Protein AF-A0A2V1EDZ5-F1 (afdb_monomer)

Sequence (102 aa):
MKSHTSSSAIDLEVKIQRFDDGPDVIIRFPGLGHSAFRDEKTLNEVETINFIHENTTILVPRLLGWGLTKDSPHQFGLFIISEFVEGVGVSSVLSDRSDAAS

Foldseek 3Di:
DDDPPPFPFDWDKDWDDDPPPDFIKIKIATGPTDDPQRVVVLVVVVVVQVCCVVPHPDDDWAWPDWDALVRDVVSPGTMTMTTDDDDDDVVVVVVVVVVVVD

Structure (mmCIF, N/CA/C/O backbone):
data_AF-A0A2V1EDZ5-F1
#
_entry.id   AF-A0A2V1EDZ5-F1
#
loop_
_atom_site.group_PDB
_atom_site.id
_atom_site.type_symbol
_atom_site.label_atom_id
_atom_site.label_alt_id
_atom_site.label_comp_id
_atom_site.label_asym_id
_atom_site.label_entity_id
_atom_site.label_seq_id
_atom_site.pdbx_PDB_ins_code
_atom_site.Cartn_x
_atom_site.Cartn_y
_atom_site.Cartn_z
_atom_site.occupancy
_atom_site.B_iso_or_equiv
_atom_site.auth_seq_id
_atom_site.auth_comp_id
_atom_site.auth_asym_id
_atom_site.auth_atom_id
_atom_site.pdbx_PDB_model_num
ATOM 1 N N . MET A 1 1 ? 11.623 35.267 -10.627 1.00 34.53 1 MET A N 1
ATOM 2 C CA . MET A 1 1 ? 10.219 34.812 -10.606 1.00 34.53 1 MET A CA 1
ATOM 3 C C . MET A 1 1 ? 10.176 33.433 -11.254 1.00 34.53 1 MET A C 1
ATOM 5 O O . MET A 1 1 ? 10.328 33.349 -12.463 1.00 34.53 1 MET A O 1
ATOM 9 N N . LYS A 1 2 ? 10.146 32.349 -10.469 1.00 32.38 2 LYS A N 1
ATOM 10 C CA . LYS A 1 2 ? 10.014 30.979 -10.992 1.00 32.38 2 LYS A CA 1
ATOM 11 C C . LYS A 1 2 ? 8.727 30.397 -10.416 1.00 32.38 2 LYS A C 1
ATOM 13 O O . LYS A 1 2 ? 8.496 30.482 -9.212 1.00 32.38 2 LYS A O 1
ATOM 18 N N . SER A 1 3 ? 7.862 29.958 -11.318 1.00 36.91 3 SER A N 1
ATOM 19 C CA . SER A 1 3 ? 6.501 29.495 -11.074 1.00 36.91 3 SER A CA 1
ATOM 20 C C . SER A 1 3 ? 6.469 28.376 -10.037 1.00 36.91 3 SER A C 1
ATOM 22 O O . SER A 1 3 ? 7.125 27.351 -10.205 1.00 36.91 3 SER A O 1
ATOM 24 N N . HIS A 1 4 ? 5.677 28.568 -8.983 1.00 37.00 4 HIS A N 1
ATOM 25 C CA . HIS A 1 4 ? 5.202 27.470 -8.150 1.00 37.00 4 HIS A CA 1
ATOM 26 C C . HIS A 1 4 ? 4.123 26.739 -8.947 1.00 37.00 4 HIS A C 1
ATOM 28 O O . HIS A 1 4 ? 2.943 27.075 -8.875 1.00 37.00 4 HIS A O 1
ATOM 34 N N . THR A 1 5 ? 4.534 25.782 -9.773 1.00 34.81 5 THR A N 1
ATOM 35 C CA . THR A 1 5 ? 3.586 24.854 -10.380 1.00 34.81 5 THR A CA 1
ATOM 36 C C . THR A 1 5 ? 3.211 23.856 -9.295 1.00 34.81 5 THR A C 1
ATOM 38 O O . THR A 1 5 ? 4.010 22.993 -8.940 1.00 34.81 5 THR A O 1
ATOM 41 N N . SER A 1 6 ? 2.019 24.022 -8.722 1.00 38.50 6 SER A N 1
ATOM 42 C CA . SER A 1 6 ? 1.368 22.997 -7.907 1.00 38.50 6 SER A CA 1
ATOM 43 C C . SER A 1 6 ? 1.314 21.708 -8.733 1.00 38.50 6 SER A C 1
ATOM 45 O O . SER A 1 6 ? 0.530 21.598 -9.674 1.00 38.50 6 SER A O 1
ATOM 47 N N . SER A 1 7 ? 2.227 20.774 -8.462 1.00 44.91 7 SER A N 1
ATOM 48 C CA . SER A 1 7 ? 2.256 19.464 -9.109 1.00 44.91 7 SER A CA 1
ATOM 49 C C . SER A 1 7 ? 1.199 18.607 -8.428 1.00 44.91 7 SER A C 1
ATOM 51 O O . SER A 1 7 ? 1.476 17.912 -7.451 1.00 44.91 7 SER A O 1
ATOM 53 N N . SER A 1 8 ? -0.049 18.723 -8.877 1.00 44.66 8 SER A N 1
ATOM 54 C CA . SER A 1 8 ? -1.122 17.840 -8.433 1.00 44.66 8 SER A CA 1
ATOM 55 C C . SER A 1 8 ? -0.863 16.452 -9.021 1.00 44.66 8 SER A C 1
ATOM 57 O O . SER A 1 8 ? -1.226 16.157 -10.158 1.00 44.66 8 SER A O 1
ATOM 59 N N . ALA A 1 9 ? -0.153 15.615 -8.270 1.00 57.75 9 ALA A N 1
ATOM 60 C CA . ALA A 1 9 ? -0.061 14.193 -8.546 1.00 57.75 9 ALA A CA 1
ATOM 61 C C . ALA A 1 9 ? -1.460 13.584 -8.374 1.00 57.75 9 ALA A C 1
ATOM 63 O O . ALA A 1 9 ? -2.043 13.675 -7.298 1.00 57.75 9 ALA A O 1
ATOM 64 N N . ILE A 1 10 ? -2.009 13.014 -9.447 1.00 58.69 10 ILE A N 1
ATOM 65 C CA . ILE A 1 10 ? -3.195 12.164 -9.359 1.00 58.69 10 ILE A CA 1
ATOM 66 C C . ILE A 1 10 ? -2.687 10.766 -9.019 1.00 58.69 10 ILE A C 1
ATOM 68 O O . ILE A 1 10 ? -1.916 10.187 -9.792 1.00 58.69 10 ILE A O 1
ATOM 72 N N . ASP A 1 11 ? -3.105 10.262 -7.865 1.00 70.00 11 ASP A N 1
ATOM 73 C CA . ASP A 1 11 ? -2.952 8.861 -7.499 1.00 70.00 11 ASP A CA 1
ATOM 74 C C . ASP A 1 11 ? -4.184 8.125 -8.035 1.00 70.00 11 ASP A C 1
ATOM 76 O O . ASP A 1 11 ? -5.319 8.461 -7.690 1.00 70.00 11 ASP A O 1
ATOM 80 N N . LEU A 1 12 ? -3.971 7.180 -8.951 1.00 82.50 12 LEU A N 1
ATOM 81 C CA . LEU A 1 12 ? -5.054 6.360 -9.489 1.00 82.50 12 LEU A CA 1
ATOM 82 C C . LEU A 1 12 ? -5.174 5.096 -8.646 1.00 82.50 12 LEU A C 1
ATOM 84 O O . LEU A 1 12 ? -4.192 4.379 -8.471 1.00 82.50 12 LEU A O 1
ATOM 88 N N . GLU A 1 13 ? -6.382 4.803 -8.184 1.00 87.81 13 GLU A N 1
ATOM 89 C CA . GLU A 1 13 ? -6.695 3.605 -7.418 1.00 87.81 13 GLU A CA 1
ATOM 90 C C . GLU A 1 13 ? -7.825 2.837 -8.097 1.00 87.81 13 GLU A C 1
ATOM 92 O O . GLU A 1 13 ? -8.863 3.403 -8.443 1.00 87.81 13 GLU A O 1
ATOM 97 N N . VAL A 1 14 ? -7.605 1.545 -8.325 1.00 90.06 14 VAL A N 1
ATOM 98 C CA . VAL A 1 14 ? -8.562 0.659 -8.981 1.00 90.06 14 VAL A CA 1
ATOM 99 C C . VAL A 1 14 ? -8.820 -0.533 -8.074 1.00 90.06 14 VAL A C 1
ATOM 101 O O . VAL A 1 14 ? -7.905 -1.296 -7.760 1.00 90.06 14 VAL A O 1
ATOM 104 N N . LYS A 1 15 ? -10.083 -0.714 -7.683 1.00 93.19 15 LYS A N 1
ATOM 105 C CA . LYS A 1 15 ? -10.548 -1.929 -7.016 1.00 93.19 15 LYS A CA 1
ATOM 106 C C . LYS A 1 15 ? -10.761 -3.029 -8.048 1.00 93.19 15 LYS A C 1
ATOM 108 O O . LYS A 1 15 ? -11.533 -2.854 -8.991 1.00 93.19 15 LYS A O 1
ATOM 113 N N . ILE A 1 16 ? -10.110 -4.165 -7.843 1.00 92.75 16 ILE A N 1
ATOM 114 C CA . ILE A 1 16 ? -10.281 -5.363 -8.657 1.00 92.75 16 ILE A CA 1
ATOM 115 C C . ILE A 1 16 ? -11.086 -6.369 -7.846 1.00 92.75 16 ILE A C 1
ATOM 117 O O . ILE A 1 16 ? -10.620 -6.862 -6.818 1.00 92.75 16 ILE A O 1
ATOM 121 N N . GLN A 1 17 ? -12.291 -6.659 -8.333 1.00 91.12 17 GLN A N 1
ATOM 122 C CA . GLN A 1 17 ? -13.094 -7.764 -7.826 1.00 91.12 17 GLN 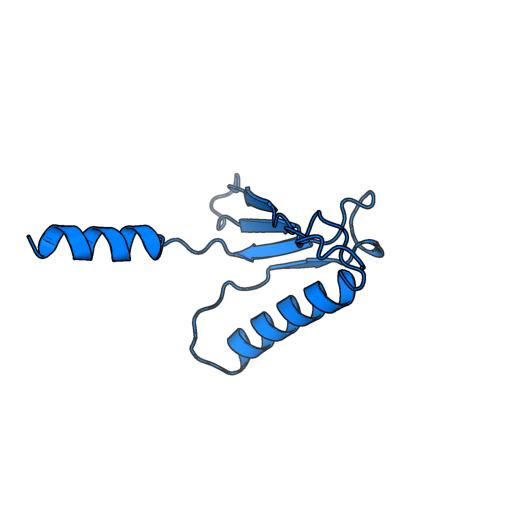A CA 1
ATOM 123 C C . GLN A 1 17 ? -12.559 -9.064 -8.407 1.00 91.12 17 GLN A C 1
ATOM 125 O O . GLN A 1 17 ? -12.364 -9.164 -9.626 1.00 91.12 17 GLN A O 1
ATOM 130 N N . ARG A 1 18 ? -12.277 -10.041 -7.548 1.00 84.81 18 ARG A N 1
ATOM 131 C CA . ARG A 1 18 ? -11.843 -11.353 -8.019 1.00 84.81 18 ARG A CA 1
ATOM 132 C C . ARG A 1 18 ? -13.040 -12.197 -8.448 1.00 84.81 18 ARG A C 1
ATOM 134 O O . ARG A 1 18 ? -14.149 -12.042 -7.955 1.00 84.81 18 ARG A O 1
ATOM 141 N N . PHE A 1 19 ? -12.797 -13.058 -9.435 1.00 80.56 19 PHE A N 1
ATOM 142 C CA . PHE A 1 19 ? -13.797 -14.004 -9.936 1.00 80.56 19 PHE A CA 1
ATOM 143 C C . PHE A 1 19 ? -13.887 -15.270 -9.082 1.00 80.56 19 PHE A C 1
ATOM 145 O O . PHE A 1 19 ? -14.868 -16.001 -9.186 1.00 80.56 19 PHE A O 1
ATOM 152 N N . ASP A 1 20 ? -12.848 -15.552 -8.298 1.00 85.00 20 ASP A N 1
ATOM 153 C CA . ASP A 1 20 ? -12.904 -16.541 -7.233 1.00 85.00 20 ASP A CA 1
ATOM 154 C C . ASP A 1 20 ? -13.455 -15.890 -5.958 1.00 85.00 20 ASP A C 1
ATOM 156 O O . ASP A 1 20 ? -13.460 -14.667 -5.832 1.00 85.00 20 ASP A O 1
ATOM 160 N N . ASP A 1 21 ? -13.886 -16.699 -4.987 1.00 81.56 21 ASP A N 1
ATOM 161 C CA . ASP A 1 21 ? -14.298 -16.223 -3.653 1.00 81.56 21 ASP A CA 1
ATOM 162 C C . ASP A 1 21 ? -13.105 -15.669 -2.829 1.00 81.56 21 ASP A C 1
ATOM 164 O O . ASP A 1 21 ? -13.131 -15.635 -1.596 1.00 81.56 21 ASP A O 1
ATOM 168 N N . GLY A 1 22 ? -12.008 -15.297 -3.495 1.00 84.06 22 GLY A N 1
ATOM 169 C CA . GLY A 1 22 ? -10.845 -14.673 -2.896 1.00 84.06 22 GLY A CA 1
ATOM 170 C C . GLY A 1 22 ? -11.101 -13.203 -2.556 1.00 84.06 22 GLY A C 1
ATOM 171 O O . GLY A 1 22 ? -11.995 -12.565 -3.110 1.00 84.06 22 GLY A O 1
ATOM 172 N N . PRO A 1 23 ? -10.295 -12.624 -1.651 1.00 85.44 23 PRO A N 1
ATOM 173 C CA . PRO A 1 23 ? -10.457 -11.231 -1.267 1.00 85.44 23 PRO A CA 1
ATOM 174 C C . PRO A 1 23 ? -10.185 -10.299 -2.453 1.00 85.44 23 PRO A C 1
ATOM 176 O O . PRO A 1 23 ? -9.234 -10.507 -3.222 1.00 85.44 23 PRO A O 1
ATOM 179 N N . ASP A 1 24 ? -11.001 -9.248 -2.547 1.00 93.44 24 ASP A N 1
ATOM 180 C CA . ASP A 1 24 ? -10.789 -8.129 -3.458 1.00 93.44 24 ASP A CA 1
ATOM 181 C C . ASP A 1 24 ? -9.418 -7.488 -3.213 1.00 93.44 24 ASP A C 1
ATOM 183 O O . ASP A 1 24 ? -8.896 -7.459 -2.092 1.00 93.44 24 ASP A O 1
ATOM 187 N N . VAL A 1 25 ? -8.840 -6.930 -4.273 1.00 94.00 25 VAL A N 1
ATOM 188 C CA . VAL A 1 25 ? -7.543 -6.253 -4.196 1.00 94.00 25 VAL A CA 1
ATOM 189 C C . VAL A 1 25 ? -7.643 -4.834 -4.718 1.00 94.00 25 VAL A C 1
ATOM 191 O O . VAL A 1 25 ? -8.512 -4.491 -5.524 1.00 94.00 25 VAL A O 1
ATOM 194 N N . ILE A 1 26 ? -6.713 -4.011 -4.269 1.00 93.75 26 ILE A N 1
ATOM 195 C CA . ILE A 1 26 ? -6.550 -2.643 -4.726 1.00 93.75 26 ILE A CA 1
ATOM 196 C C . ILE A 1 26 ? -5.239 -2.547 -5.489 1.00 93.75 26 ILE A C 1
ATOM 198 O O . ILE A 1 26 ? -4.202 -2.993 -5.001 1.00 93.75 26 ILE A O 1
ATOM 202 N N . ILE A 1 27 ? -5.287 -1.955 -6.681 1.00 91.00 27 ILE A N 1
ATOM 203 C CA . ILE A 1 27 ? -4.100 -1.570 -7.443 1.00 91.00 27 ILE A CA 1
ATOM 204 C C . ILE A 1 27 ? -4.021 -0.048 -7.450 1.00 91.00 27 ILE A C 1
ATOM 206 O O . ILE A 1 27 ? -4.934 0.630 -7.924 1.00 91.00 27 ILE A O 1
ATOM 210 N N . ARG A 1 28 ? -2.916 0.483 -6.933 1.00 88.75 28 ARG A N 1
ATOM 211 C CA . ARG A 1 28 ? -2.600 1.913 -6.892 1.00 88.75 28 ARG A CA 1
ATOM 212 C C . ARG A 1 28 ? -1.462 2.211 -7.856 1.00 88.75 28 ARG A C 1
ATOM 214 O O . ARG A 1 28 ? -0.464 1.493 -7.862 1.00 88.75 28 ARG A O 1
ATOM 221 N N . PHE A 1 29 ? -1.596 3.288 -8.622 1.00 86.25 29 PHE A N 1
ATOM 222 C CA . PHE A 1 29 ? -0.556 3.843 -9.488 1.00 86.25 29 PHE A CA 1
ATOM 223 C C . PHE A 1 29 ? -0.107 5.194 -8.915 1.00 86.25 29 PHE A C 1
ATOM 225 O O . PHE A 1 29 ? -0.788 6.205 -9.131 1.00 86.25 29 PHE A O 1
ATOM 232 N N . PRO A 1 30 ? 1.003 5.229 -8.151 1.00 77.81 30 PRO A N 1
ATOM 233 C CA . PRO A 1 30 ? 1.460 6.438 -7.481 1.00 77.81 30 PRO A CA 1
ATOM 234 C C . PRO A 1 30 ? 1.872 7.520 -8.480 1.00 77.81 30 PRO A C 1
ATOM 236 O O . PRO A 1 30 ? 2.717 7.297 -9.350 1.00 77.81 30 PRO A O 1
ATOM 239 N N . GLY A 1 31 ? 1.321 8.723 -8.315 1.00 69.69 31 GLY A N 1
ATOM 240 C CA . GLY A 1 31 ? 1.790 9.939 -8.965 1.00 69.69 31 GLY A CA 1
ATOM 241 C C . GLY A 1 31 ? 1.978 9.850 -10.479 1.00 69.69 31 GLY A C 1
ATOM 242 O O . GLY A 1 31 ? 3.094 10.032 -10.986 1.00 69.69 31 GLY A O 1
ATOM 243 N N . LEU A 1 32 ? 0.870 9.748 -11.219 1.00 58.69 32 LEU A N 1
ATOM 244 C CA . LEU A 1 32 ? 0.852 9.885 -12.685 1.00 58.69 32 LEU A CA 1
ATOM 245 C C . LEU A 1 32 ? 1.403 11.253 -13.190 1.00 58.69 32 LEU A C 1
ATOM 247 O O . LEU A 1 32 ? 1.635 11.421 -14.385 1.00 58.69 32 LEU A O 1
ATOM 251 N N . GLY A 1 33 ? 1.722 12.211 -12.300 1.00 56.50 33 GLY A N 1
ATOM 252 C CA . GLY A 1 33 ? 2.352 13.520 -12.586 1.00 56.50 33 GLY A CA 1
ATOM 253 C C . GLY A 1 33 ? 3.877 13.607 -12.349 1.00 56.50 33 GLY A C 1
ATOM 254 O O . GLY A 1 33 ? 4.437 12.820 -11.592 1.00 56.50 33 GLY A O 1
ATOM 255 N N . HIS A 1 34 ? 4.561 14.562 -12.998 1.00 56.72 34 HIS A N 1
ATOM 256 C CA . HIS A 1 34 ? 6.032 14.679 -13.104 1.00 56.72 34 HIS A CA 1
ATOM 257 C C . HIS A 1 34 ? 6.747 14.977 -11.765 1.00 56.72 34 HIS A C 1
ATOM 259 O O . HIS A 1 34 ? 7.207 16.090 -11.513 1.00 56.72 34 HIS A O 1
ATOM 265 N N . SER A 1 35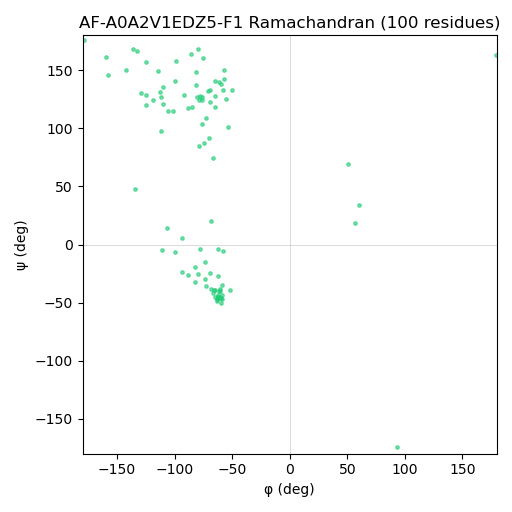 ? 6.859 13.978 -10.894 1.00 61.25 35 SER A N 1
ATOM 266 C CA . SER A 1 35 ? 7.795 13.985 -9.768 1.00 61.25 35 SER A CA 1
ATOM 267 C C . SER A 1 35 ? 9.191 13.573 -10.258 1.00 61.25 35 SER A C 1
ATOM 269 O O . SE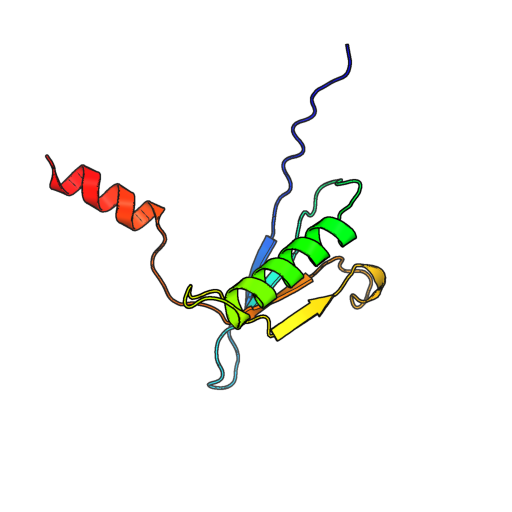R A 1 35 ? 9.322 12.640 -11.048 1.00 61.25 35 SER A O 1
ATOM 271 N N . ALA A 1 36 ? 10.236 14.262 -9.791 1.00 66.56 36 ALA A N 1
ATOM 272 C CA . ALA A 1 36 ? 11.626 13.940 -10.126 1.00 66.56 36 ALA A CA 1
ATOM 273 C C . ALA A 1 36 ? 12.150 12.672 -9.416 1.00 66.56 36 ALA A C 1
ATOM 275 O O . ALA A 1 36 ? 13.159 12.119 -9.838 1.00 66.56 36 ALA A O 1
ATOM 276 N N . PHE A 1 37 ? 11.455 12.193 -8.375 1.00 72.75 37 PHE A N 1
ATOM 277 C CA . PHE A 1 37 ? 11.897 11.102 -7.493 1.00 72.75 37 PHE A CA 1
ATOM 278 C C . PHE A 1 37 ? 10.767 10.093 -7.246 1.00 72.75 37 PHE A C 1
ATOM 280 O O . PHE A 1 37 ? 10.426 9.766 -6.110 1.00 72.75 37 PHE A O 1
ATOM 287 N N . ARG A 1 38 ? 10.097 9.655 -8.317 1.00 73.62 38 ARG A N 1
ATOM 288 C CA . ARG A 1 38 ? 8.921 8.776 -8.211 1.00 73.62 38 ARG A CA 1
ATOM 289 C C . ARG A 1 38 ? 9.250 7.418 -7.592 1.00 73.62 38 ARG A C 1
ATOM 291 O O . ARG A 1 38 ? 8.563 7.015 -6.664 1.00 73.62 38 ARG A O 1
ATOM 298 N N . ASP A 1 39 ? 10.319 6.773 -8.054 1.00 81.44 39 ASP A N 1
ATOM 299 C CA . ASP A 1 39 ? 10.729 5.462 -7.546 1.00 81.44 39 ASP A CA 1
ATOM 300 C C . ASP A 1 39 ? 11.093 5.532 -6.053 1.00 81.44 39 ASP A C 1
ATOM 302 O O . ASP A 1 39 ? 10.614 4.720 -5.271 1.00 81.44 39 ASP A O 1
ATOM 306 N N . GLU A 1 40 ? 11.857 6.547 -5.632 1.00 83.00 40 GLU A N 1
ATOM 307 C CA . GLU A 1 40 ? 12.213 6.757 -4.220 1.00 83.00 40 GLU A CA 1
ATOM 308 C C . GLU A 1 40 ? 10.974 7.004 -3.348 1.00 83.00 40 GLU A C 1
ATOM 310 O O . GLU A 1 40 ? 10.836 6.410 -2.280 1.00 83.00 40 GLU A O 1
ATOM 315 N N . LYS A 1 41 ? 10.028 7.832 -3.816 1.00 83.31 41 LYS A N 1
ATOM 316 C CA . LYS A 1 41 ? 8.777 8.083 -3.090 1.00 83.31 41 LYS A CA 1
ATOM 317 C C . LYS A 1 41 ? 7.957 6.800 -2.928 1.00 83.31 41 LYS A C 1
ATOM 319 O O . LYS A 1 41 ? 7.449 6.548 -1.839 1.00 83.31 41 LYS A O 1
ATOM 324 N N . THR A 1 42 ? 7.826 6.007 -3.989 1.00 86.31 42 THR A N 1
ATOM 325 C CA . THR A 1 42 ? 7.077 4.745 -3.948 1.00 86.31 42 THR A CA 1
ATOM 326 C C . THR A 1 42 ? 7.751 3.718 -3.045 1.00 86.31 42 THR A C 1
ATOM 328 O O . THR A 1 42 ? 7.060 3.074 -2.262 1.00 86.31 42 THR A O 1
ATOM 331 N N . LEU A 1 43 ? 9.082 3.601 -3.088 1.00 89.25 43 LEU A N 1
ATOM 332 C CA . LEU A 1 43 ? 9.824 2.743 -2.161 1.00 89.25 43 LEU A CA 1
ATOM 333 C C . LEU A 1 43 ? 9.595 3.169 -0.710 1.00 89.25 43 LEU A C 1
ATOM 335 O O . LEU A 1 43 ? 9.270 2.330 0.121 1.00 89.25 43 LEU A O 1
ATOM 339 N N . ASN A 1 44 ? 9.676 4.468 -0.413 1.00 89.31 44 ASN A N 1
ATOM 340 C CA . ASN A 1 44 ? 9.421 4.973 0.936 1.00 89.31 44 ASN A CA 1
ATOM 341 C C . ASN A 1 44 ? 7.997 4.665 1.417 1.00 89.31 44 ASN A C 1
ATOM 343 O O . ASN A 1 44 ? 7.809 4.343 2.588 1.00 89.31 44 ASN A O 1
ATOM 347 N N . GLU A 1 45 ? 6.994 4.749 0.540 1.00 90.06 45 GLU A N 1
ATOM 348 C CA . GLU A 1 45 ? 5.617 4.370 0.871 1.00 90.06 45 GLU A CA 1
ATOM 349 C C . GLU A 1 45 ? 5.510 2.877 1.210 1.00 90.06 45 GLU A C 1
ATOM 351 O O . GLU A 1 45 ? 4.965 2.524 2.256 1.00 90.06 45 GLU A O 1
ATOM 356 N N . VAL A 1 46 ? 6.077 2.013 0.366 1.00 93.38 46 VAL A N 1
ATOM 357 C CA . VAL A 1 46 ? 6.088 0.558 0.568 1.00 93.38 46 VAL A CA 1
ATOM 358 C C . VAL A 1 46 ? 6.781 0.180 1.878 1.00 93.38 46 VAL A C 1
ATOM 360 O O . VAL A 1 46 ? 6.209 -0.549 2.690 1.00 93.38 46 VAL A O 1
ATOM 363 N N . GLU A 1 47 ? 7.986 0.704 2.106 1.00 95.31 47 GLU A N 1
ATOM 364 C CA . GLU A 1 47 ? 8.772 0.448 3.316 1.00 95.31 47 GLU A CA 1
ATOM 365 C C . GLU A 1 47 ? 8.038 0.938 4.565 1.00 95.31 47 GLU A C 1
ATOM 367 O O . GLU A 1 47 ? 7.998 0.242 5.575 1.00 95.31 47 GLU A O 1
ATOM 372 N N . THR A 1 48 ? 7.383 2.100 4.491 1.00 95.31 48 THR A N 1
ATOM 373 C CA . THR A 1 48 ? 6.605 2.635 5.616 1.00 95.31 48 THR A CA 1
ATOM 374 C C . THR A 1 48 ? 5.414 1.739 5.949 1.00 95.31 48 THR A C 1
ATOM 376 O O . THR A 1 48 ? 5.182 1.455 7.124 1.00 95.31 48 THR A O 1
ATOM 379 N N . ILE A 1 49 ? 4.661 1.272 4.945 1.00 94.62 49 ILE A N 1
ATOM 380 C CA . ILE A 1 49 ? 3.511 0.381 5.169 1.00 94.62 49 ILE A CA 1
ATOM 381 C C . ILE A 1 49 ? 3.976 -0.938 5.793 1.00 94.62 49 ILE A C 1
ATOM 383 O O . ILE A 1 49 ? 3.403 -1.360 6.798 1.00 94.62 49 ILE A O 1
ATOM 387 N N . ASN A 1 50 ? 5.034 -1.552 5.254 1.00 95.56 50 ASN A N 1
ATOM 388 C CA . ASN A 1 50 ? 5.597 -2.785 5.811 1.00 95.56 50 ASN A CA 1
ATOM 389 C C . ASN A 1 50 ? 6.091 -2.573 7.245 1.00 95.56 50 ASN A C 1
ATOM 391 O O . ASN A 1 50 ? 5.742 -3.343 8.137 1.00 95.56 50 ASN A O 1
ATOM 395 N N . PHE A 1 51 ? 6.823 -1.485 7.497 1.00 97.00 51 PHE A N 1
ATOM 396 C CA . PHE A 1 51 ? 7.305 -1.154 8.831 1.00 97.00 51 PHE A CA 1
ATOM 397 C C . PHE A 1 51 ? 6.155 -1.000 9.833 1.00 97.00 51 PHE A C 1
ATOM 399 O O . PHE A 1 51 ? 6.218 -1.573 10.920 1.00 97.00 51 PHE A O 1
ATOM 406 N N . ILE A 1 52 ? 5.091 -0.265 9.484 1.00 96.81 52 ILE A N 1
ATOM 407 C CA . ILE A 1 52 ? 3.918 -0.086 10.356 1.00 96.81 52 ILE A CA 1
ATOM 408 C C . ILE A 1 52 ? 3.232 -1.428 10.621 1.00 96.81 52 ILE A C 1
ATOM 410 O O . ILE A 1 52 ? 2.912 -1.718 11.776 1.00 96.81 52 ILE A O 1
ATOM 414 N N . HIS A 1 53 ? 3.039 -2.238 9.579 1.00 94.38 53 HIS A N 1
ATOM 415 C CA . HIS A 1 53 ? 2.424 -3.561 9.679 1.00 94.38 53 HIS A CA 1
ATOM 416 C C . HIS A 1 53 ? 3.220 -4.503 10.599 1.00 94.38 53 HIS A C 1
ATOM 418 O O . HIS A 1 53 ? 2.636 -5.263 11.366 1.00 94.38 53 HIS A O 1
ATOM 424 N N . GLU A 1 54 ? 4.551 -4.461 10.536 1.00 95.38 54 GLU A N 1
ATOM 425 C CA . GLU A 1 54 ? 5.425 -5.348 11.313 1.00 95.38 54 GLU A CA 1
ATOM 426 C C . GLU A 1 54 ? 5.668 -4.870 12.749 1.00 95.38 54 GLU A C 1
ATOM 428 O O . GLU A 1 54 ? 5.855 -5.690 13.647 1.00 95.38 54 GLU A O 1
ATOM 433 N N . ASN A 1 55 ? 5.686 -3.555 12.977 1.00 97.56 55 ASN A N 1
ATOM 434 C CA . ASN A 1 55 ? 6.172 -2.974 14.234 1.00 97.56 55 ASN A CA 1
ATOM 435 C C . ASN A 1 55 ? 5.070 -2.340 15.090 1.00 97.56 55 ASN A C 1
ATOM 437 O O . ASN A 1 55 ? 5.346 -1.877 16.199 1.00 97.56 55 ASN A O 1
ATOM 441 N N . THR A 1 56 ? 3.829 -2.283 14.606 1.00 97.25 56 THR A N 1
ATOM 442 C CA . THR A 1 56 ? 2.723 -1.645 15.328 1.00 97.25 56 THR A CA 1
ATOM 443 C C . THR A 1 56 ? 1.454 -2.487 15.265 1.00 97.25 56 THR A C 1
ATOM 445 O O . THR A 1 56 ? 1.340 -3.428 14.490 1.00 97.25 56 THR A O 1
ATOM 448 N N . THR A 1 57 ? 0.465 -2.128 16.081 1.00 95.38 57 THR A N 1
ATOM 449 C CA . THR A 1 57 ? -0.892 -2.689 16.012 1.00 95.38 57 THR A CA 1
ATOM 450 C C . THR A 1 57 ? -1.833 -1.851 15.143 1.00 95.38 57 THR A C 1
ATOM 452 O O . THR A 1 57 ? -3.036 -2.113 15.110 1.00 95.38 57 THR A O 1
ATOM 455 N N . ILE A 1 58 ? -1.315 -0.818 14.467 1.00 93.88 58 ILE A N 1
ATOM 456 C CA . ILE A 1 58 ? -2.103 0.007 13.553 1.00 93.88 58 ILE A CA 1
ATOM 457 C C . ILE A 1 58 ? -2.440 -0.853 12.337 1.00 93.88 58 ILE A C 1
ATOM 459 O O . ILE A 1 58 ? -1.551 -1.358 11.655 1.00 93.88 58 ILE A O 1
ATOM 463 N N . LEU A 1 59 ? -3.733 -1.004 12.059 1.00 88.50 59 LEU A N 1
ATOM 464 C CA . LEU A 1 59 ? -4.203 -1.761 10.906 1.00 88.50 59 LEU A CA 1
ATOM 465 C C . LEU A 1 59 ? -3.926 -0.963 9.629 1.00 88.50 59 LEU A C 1
ATOM 467 O O . LEU A 1 59 ? -4.573 0.050 9.365 1.00 88.50 59 LEU A O 1
ATOM 471 N N . VAL A 1 60 ? -2.962 -1.432 8.843 1.00 93.19 60 VAL A N 1
ATOM 472 C CA . VAL A 1 60 ? -2.693 -0.957 7.483 1.00 93.19 60 VAL A CA 1
ATOM 473 C C . VAL A 1 60 ? -2.971 -2.083 6.484 1.00 93.19 60 VAL A C 1
ATOM 475 O O . VAL A 1 60 ? -2.796 -3.251 6.841 1.00 93.19 60 VAL A O 1
ATOM 478 N N . PRO A 1 61 ? -3.399 -1.774 5.245 1.00 92.81 61 PRO A N 1
ATOM 479 C CA . PRO A 1 61 ? -3.590 -2.792 4.219 1.00 92.81 61 PRO A CA 1
ATOM 480 C C . PRO A 1 61 ? -2.295 -3.563 3.969 1.00 92.81 61 PRO A C 1
ATOM 482 O O . PRO A 1 61 ? -1.235 -2.961 3.772 1.00 92.81 61 PRO A O 1
ATOM 485 N N . ARG A 1 62 ? -2.376 -4.893 3.927 1.00 93.62 62 ARG A N 1
ATOM 486 C CA . ARG A 1 62 ? -1.217 -5.715 3.592 1.00 93.62 62 ARG A CA 1
ATOM 487 C C . ARG A 1 62 ? -0.854 -5.525 2.125 1.00 93.62 62 ARG A C 1
ATOM 489 O O . ARG A 1 62 ? -1.714 -5.617 1.245 1.00 93.62 62 ARG A O 1
ATOM 496 N N . LEU A 1 63 ? 0.430 -5.314 1.852 1.00 94.88 63 LEU A N 1
ATOM 497 C CA . LEU A 1 63 ? 0.939 -5.282 0.486 1.00 94.88 63 LEU A CA 1
ATOM 498 C C . LEU A 1 63 ? 1.039 -6.708 -0.067 1.00 94.88 63 LEU A C 1
ATOM 500 O O . LEU A 1 63 ? 1.679 -7.582 0.517 1.00 94.88 63 LEU A O 1
ATOM 504 N N . LEU A 1 64 ? 0.389 -6.933 -1.206 1.00 93.75 64 LEU A N 1
ATOM 505 C CA . LEU A 1 64 ? 0.395 -8.197 -1.945 1.00 93.75 64 LEU A CA 1
ATOM 506 C C . LEU A 1 64 ? 1.475 -8.207 -3.033 1.00 93.75 64 LEU A C 1
ATOM 508 O O . LEU A 1 64 ? 1.930 -9.269 -3.453 1.00 93.75 64 LEU A O 1
ATOM 512 N N 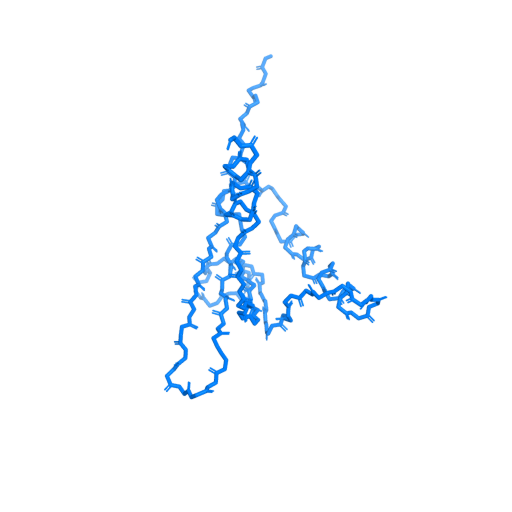. GLY A 1 65 ? 1.887 -7.026 -3.490 1.00 91.44 65 GLY A N 1
ATOM 513 C CA . GLY A 1 65 ? 2.956 -6.842 -4.462 1.00 91.44 65 GLY A CA 1
ATOM 514 C C . GLY A 1 65 ? 3.156 -5.368 -4.779 1.00 91.44 65 GLY A C 1
ATOM 515 O O . GLY A 1 65 ? 2.303 -4.538 -4.490 1.00 91.44 65 GLY A O 1
ATOM 516 N N . TRP A 1 66 ? 4.287 -5.022 -5.369 1.00 91.94 66 TRP A N 1
ATOM 517 C CA . TRP A 1 66 ? 4.588 -3.674 -5.841 1.00 91.94 66 TRP A CA 1
ATOM 518 C C . TRP A 1 66 ? 5.702 -3.769 -6.882 1.00 91.94 66 TRP A C 1
ATOM 520 O O . TRP A 1 66 ? 6.398 -4.784 -6.958 1.00 91.94 66 TRP A O 1
ATOM 530 N N . GLY A 1 67 ? 5.866 -2.735 -7.697 1.00 88.31 67 GLY A N 1
ATOM 531 C CA . GLY A 1 67 ? 6.909 -2.714 -8.713 1.00 88.31 67 GLY A CA 1
ATOM 532 C C . GLY A 1 67 ? 7.271 -1.306 -9.143 1.00 88.31 67 GLY A C 1
ATOM 533 O O . GLY A 1 67 ? 6.420 -0.411 -9.193 1.00 88.31 67 GLY A O 1
ATOM 534 N N . LEU A 1 68 ? 8.554 -1.120 -9.455 1.00 84.75 68 LEU A N 1
ATOM 535 C CA . LEU A 1 68 ? 9.048 0.124 -10.026 1.00 84.75 68 LEU A CA 1
ATOM 536 C C . LEU A 1 68 ? 8.759 0.190 -11.523 1.00 84.75 68 LEU A C 1
ATOM 538 O O . LEU A 1 68 ? 8.416 -0.809 -12.152 1.00 84.75 68 LEU A O 1
ATOM 542 N N . THR A 1 69 ? 8.947 1.365 -12.124 1.00 75.94 69 THR A N 1
ATOM 543 C CA . THR A 1 69 ? 8.711 1.570 -13.565 1.00 75.94 69 THR A CA 1
ATOM 544 C C . THR A 1 69 ? 9.442 0.535 -14.432 1.00 75.94 69 THR A C 1
ATOM 546 O O . THR A 1 69 ? 8.883 0.042 -15.409 1.00 75.94 69 THR A O 1
ATOM 549 N N . LYS A 1 70 ? 10.673 0.170 -14.049 1.00 73.81 70 LYS A N 1
ATOM 550 C CA . LYS A 1 70 ? 11.498 -0.844 -14.730 1.00 73.81 70 LYS A CA 1
ATOM 551 C C . LYS A 1 70 ? 10.978 -2.282 -14.587 1.00 73.81 70 LYS A C 1
ATOM 553 O O . LYS A 1 70 ? 11.280 -3.113 -15.435 1.00 73.81 70 LYS A O 1
ATOM 558 N N . ASP A 1 71 ? 10.218 -2.555 -13.531 1.00 69.62 71 ASP A N 1
ATOM 559 C CA . ASP A 1 71 ? 9.728 -3.888 -13.168 1.00 69.62 71 ASP A CA 1
ATOM 560 C C . ASP A 1 71 ? 8.268 -4.087 -13.625 1.00 69.62 71 ASP A C 1
ATOM 562 O O . ASP A 1 71 ? 7.714 -5.181 -13.533 1.00 69.62 71 ASP A O 1
ATOM 566 N N . SER A 1 72 ? 7.639 -3.024 -14.135 1.00 69.12 72 SER A N 1
ATOM 567 C CA . SER A 1 72 ? 6.254 -3.010 -14.588 1.00 69.12 72 SER A CA 1
ATOM 568 C C . SER A 1 72 ? 6.122 -3.595 -16.001 1.00 69.12 72 SER A C 1
ATOM 570 O O . SER A 1 72 ? 6.802 -3.122 -16.925 1.00 69.12 72 SER A O 1
ATOM 572 N N . PRO A 1 73 ? 5.239 -4.591 -16.220 1.00 67.38 73 PRO A N 1
ATOM 573 C CA . PRO A 1 73 ? 4.947 -5.106 -17.552 1.00 67.38 73 PRO A CA 1
ATOM 574 C C . PRO A 1 73 ? 4.619 -3.956 -18.505 1.00 67.38 73 PRO A C 1
ATOM 576 O O . PRO A 1 73 ? 3.852 -3.063 -18.166 1.00 67.38 73 PRO A O 1
ATOM 579 N N . HIS A 1 74 ? 5.220 -3.950 -19.695 1.00 70.38 74 HIS A N 1
ATOM 580 C CA . HIS A 1 74 ? 4.983 -2.918 -20.714 1.00 70.38 74 HIS A CA 1
ATOM 581 C C . HIS A 1 74 ? 5.247 -1.462 -20.272 1.00 70.38 74 HIS A C 1
ATOM 583 O O . HIS A 1 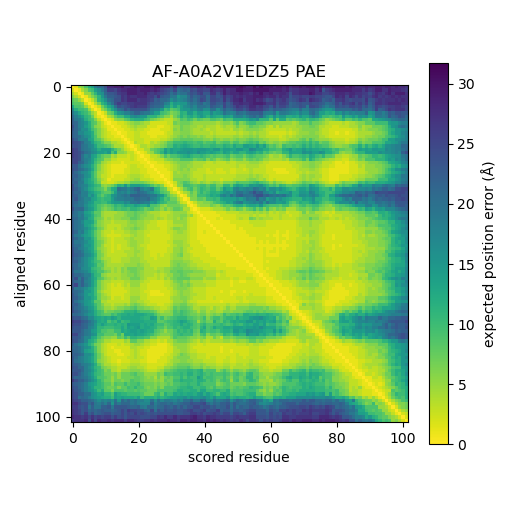74 ? 4.791 -0.544 -20.949 1.00 70.38 74 HIS A O 1
ATOM 589 N N . GLN A 1 75 ? 6.009 -1.233 -19.191 1.00 65.56 75 GLN A N 1
ATOM 590 C CA . GLN A 1 75 ? 6.310 0.105 -18.660 1.00 65.56 75 GLN A CA 1
ATOM 591 C C . GLN A 1 75 ? 5.054 0.889 -18.239 1.00 65.56 75 GLN A C 1
ATOM 593 O O . GLN A 1 75 ? 5.031 2.117 -18.332 1.00 65.56 75 GLN A O 1
ATOM 598 N N . PHE A 1 76 ? 4.020 0.206 -17.726 1.00 67.94 76 PHE A N 1
ATOM 599 C CA . PHE A 1 76 ? 2.811 0.860 -17.196 1.00 67.94 76 PHE A CA 1
ATOM 600 C C . PHE A 1 76 ? 3.072 1.782 -15.989 1.00 67.94 76 PHE A C 1
ATOM 602 O O . PHE A 1 76 ? 2.168 2.478 -15.533 1.00 67.94 76 PHE A O 1
ATOM 609 N N . GLY A 1 77 ? 4.313 1.840 -15.505 1.00 76.75 77 GLY A N 1
ATOM 610 C CA . GLY A 1 77 ? 4.735 2.700 -14.411 1.00 76.75 77 GLY A CA 1
ATOM 611 C C . GLY A 1 77 ? 4.668 1.994 -13.065 1.00 76.75 77 GLY A C 1
ATOM 612 O O . GLY A 1 77 ? 4.431 0.788 -12.979 1.00 76.75 77 GLY A O 1
ATOM 613 N N . LEU A 1 78 ? 4.933 2.771 -12.020 1.00 86.56 78 LEU A N 1
ATOM 614 C CA . LEU A 1 78 ? 4.924 2.331 -10.629 1.00 86.56 78 LEU A CA 1
ATOM 615 C C . LEU A 1 78 ? 3.554 1.790 -10.239 1.00 86.56 78 LEU A C 1
ATOM 617 O O . LEU A 1 78 ? 2.534 2.406 -10.552 1.00 86.56 78 LEU A O 1
ATOM 621 N N . PHE A 1 79 ? 3.541 0.683 -9.506 1.00 88.62 79 PHE A N 1
ATOM 622 C CA . PHE A 1 79 ? 2.307 0.132 -8.967 1.00 88.62 79 PHE A CA 1
ATOM 623 C C . PHE A 1 79 ? 2.508 -0.438 -7.566 1.00 88.62 79 PHE A C 1
AT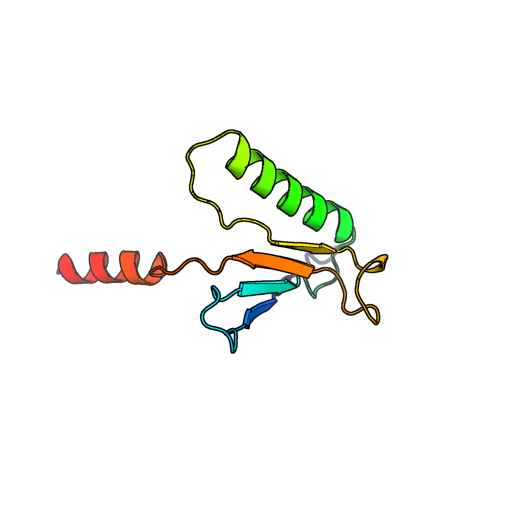OM 625 O O . PHE A 1 79 ? 3.582 -0.935 -7.221 1.00 88.62 79 PHE A O 1
ATOM 632 N N . ILE A 1 80 ? 1.442 -0.386 -6.776 1.00 91.81 80 ILE A N 1
ATOM 633 C CA . ILE A 1 80 ? 1.320 -1.036 -5.474 1.00 91.81 80 ILE A CA 1
ATOM 634 C C . ILE A 1 80 ? 0.014 -1.830 -5.490 1.00 91.81 80 ILE A C 1
ATOM 636 O O . ILE A 1 80 ? -1.029 -1.303 -5.867 1.00 91.81 80 ILE A O 1
ATOM 640 N N . ILE A 1 81 ? 0.074 -3.094 -5.092 1.00 93.00 81 ILE A N 1
ATOM 641 C CA . ILE A 1 81 ? -1.068 -3.991 -4.931 1.00 93.00 81 ILE A CA 1
ATOM 642 C C . ILE A 1 81 ? -1.227 -4.275 -3.444 1.00 93.00 81 ILE A C 1
ATOM 644 O O . ILE A 1 81 ? -0.284 -4.736 -2.797 1.00 93.00 81 ILE A O 1
ATOM 648 N N . SER A 1 82 ? -2.418 -4.051 -2.908 1.00 94.81 82 SER A N 1
ATOM 649 C CA . SER A 1 82 ? -2.744 -4.353 -1.517 1.00 94.81 82 SER A CA 1
ATOM 650 C C . SER A 1 82 ? -4.061 -5.106 -1.394 1.00 94.81 82 SER A C 1
ATOM 652 O O . SER A 1 82 ? -4.858 -5.169 -2.335 1.00 94.81 82 SER A O 1
ATOM 654 N N . GLU A 1 83 ? -4.303 -5.658 -0.211 1.00 93.94 83 GLU A N 1
ATOM 655 C CA . GLU A 1 83 ? -5.638 -6.102 0.188 1.00 93.94 83 GLU A CA 1
ATOM 656 C C . GLU A 1 83 ? -6.629 -4.930 0.112 1.00 93.94 83 GLU A C 1
ATOM 658 O O . GLU A 1 83 ? -6.280 -3.781 0.416 1.00 93.94 83 GLU A O 1
ATOM 663 N N . PHE A 1 84 ? -7.865 -5.209 -0.309 1.00 91.62 84 PHE A N 1
ATOM 664 C CA . PHE A 1 84 ? -8.964 -4.268 -0.138 1.00 91.62 84 PHE A CA 1
ATOM 665 C C . PHE A 1 84 ? -9.428 -4.291 1.321 1.00 91.62 84 PHE A C 1
ATOM 667 O O . PHE A 1 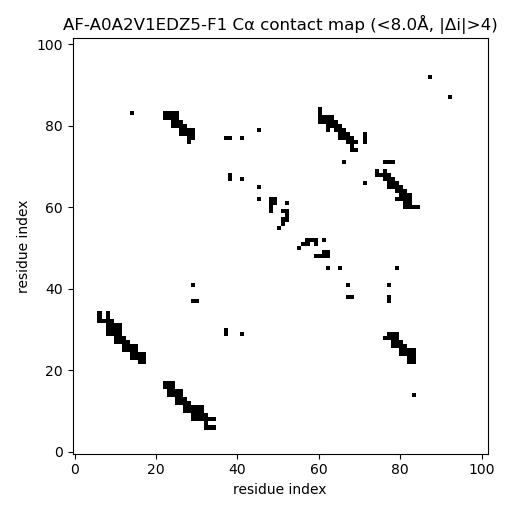84 ? -9.762 -5.347 1.855 1.00 91.62 84 PHE A O 1
ATOM 674 N N . VAL A 1 85 ? -9.481 -3.118 1.952 1.00 88.69 85 VAL A N 1
ATOM 675 C CA . VAL A 1 85 ? -10.029 -2.964 3.303 1.00 88.69 85 VAL A CA 1
ATOM 676 C C . VAL A 1 85 ? -11.434 -2.396 3.191 1.00 88.69 85 VAL A C 1
ATOM 678 O O . VAL A 1 85 ? -11.627 -1.267 2.742 1.00 88.69 85 VAL A O 1
ATOM 681 N N . GLU A 1 86 ? -12.423 -3.185 3.600 1.00 88.44 86 GLU A N 1
ATOM 682 C CA . GLU A 1 86 ? -13.802 -2.722 3.675 1.00 88.44 86 GLU A CA 1
ATOM 683 C C . GLU A 1 86 ? -13.967 -1.725 4.827 1.00 88.44 86 GLU A C 1
ATOM 685 O O . GLU A 1 86 ? -13.513 -1.952 5.950 1.00 88.44 86 GLU A O 1
ATOM 690 N N . GLY A 1 87 ? -14.617 -0.598 4.550 1.00 87.00 87 GLY A N 1
ATOM 691 C CA . GLY A 1 87 ? -14.825 0.440 5.545 1.00 87.00 87 GLY A CA 1
ATOM 692 C C . GLY A 1 87 ? -15.619 1.621 5.010 1.00 87.00 87 GLY A C 1
ATOM 693 O O . GLY A 1 87 ? -15.960 1.698 3.829 1.00 87.00 87 GLY A O 1
ATOM 694 N N . VAL A 1 88 ? -15.907 2.558 5.908 1.00 87.31 88 VAL A N 1
ATOM 695 C CA . VAL A 1 88 ? -16.554 3.830 5.583 1.00 87.31 88 VAL A CA 1
ATOM 696 C C . VAL A 1 88 ? -15.508 4.933 5.498 1.00 87.31 88 VAL A C 1
ATOM 698 O O . VAL A 1 88 ? -14.567 4.984 6.292 1.00 87.31 88 VAL A O 1
ATOM 701 N N . GLY A 1 89 ? -15.669 5.829 4.527 1.00 82.62 89 GLY A N 1
ATOM 702 C CA . GLY A 1 89 ? -14.787 6.978 4.387 1.00 82.62 89 GLY A CA 1
ATOM 703 C C . GLY A 1 89 ? -14.856 7.869 5.625 1.00 82.62 89 GLY A C 1
ATOM 704 O O . GLY A 1 89 ? -15.925 8.131 6.171 1.00 82.62 89 GLY A O 1
ATOM 705 N N . VAL A 1 90 ? -13.713 8.395 6.062 1.00 82.06 90 VAL A N 1
ATOM 706 C CA . VAL A 1 90 ? -13.685 9.312 7.212 1.00 82.06 90 VAL A CA 1
ATOM 707 C C . VAL A 1 90 ? -14.554 10.545 6.944 1.00 82.06 90 VAL A C 1
ATOM 709 O O . VAL A 1 90 ? -15.230 11.017 7.848 1.00 82.06 90 VAL A O 1
ATOM 712 N N . SER A 1 91 ? -14.620 11.030 5.700 1.00 83.75 91 SER A N 1
ATOM 713 C CA . SER A 1 91 ? -15.493 12.148 5.324 1.00 83.75 91 SER A CA 1
ATOM 714 C C . SER A 1 91 ? -16.972 11.869 5.594 1.00 83.75 91 SER A C 1
ATOM 716 O O . SER A 1 91 ? -17.637 12.736 6.150 1.00 83.75 91 SER A O 1
ATOM 718 N N . SER A 1 92 ? -17.482 10.671 5.278 1.00 83.44 92 SER A N 1
ATOM 719 C CA . SER A 1 92 ? -18.88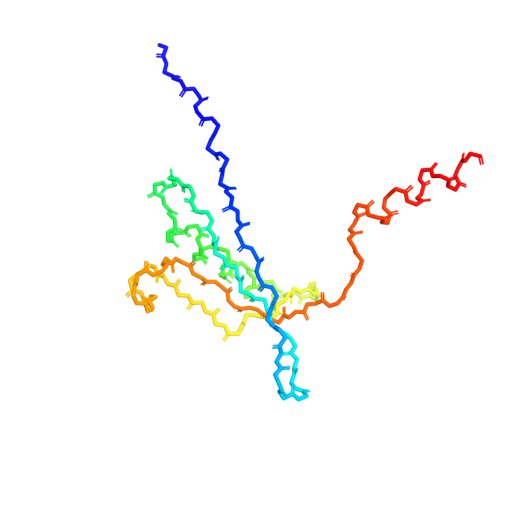5 10.336 5.550 1.00 83.44 92 SER A CA 1
ATOM 720 C C . SER A 1 92 ? -19.162 10.284 7.049 1.00 83.44 92 SER A C 1
ATOM 722 O O . SER A 1 92 ? -20.179 10.799 7.496 1.00 83.44 92 SER A O 1
ATOM 724 N N . VAL A 1 93 ? -18.226 9.742 7.835 1.00 84.88 93 VAL A N 1
ATOM 725 C CA . VAL A 1 93 ? -18.336 9.715 9.304 1.00 84.88 93 VA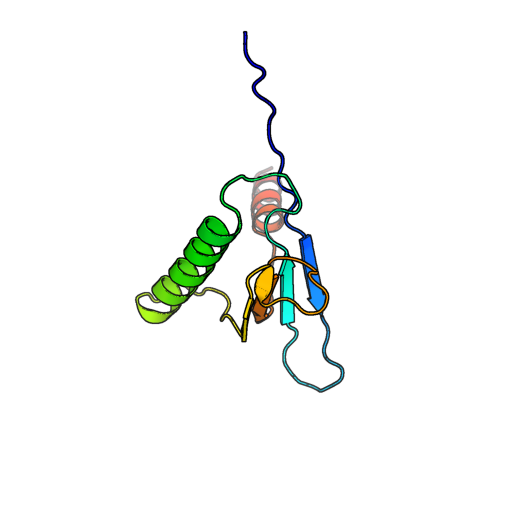L A CA 1
ATOM 726 C C . VAL A 1 93 ? -18.305 11.127 9.896 1.00 84.88 93 VAL A C 1
ATOM 728 O O . VAL A 1 93 ? -19.022 11.423 10.850 1.00 84.88 93 VAL A O 1
ATOM 731 N N . LEU A 1 94 ? -17.466 12.009 9.349 1.00 83.69 94 LEU A N 1
ATOM 732 C CA . LEU A 1 94 ? -17.338 13.381 9.834 1.00 83.69 94 LEU A CA 1
ATOM 733 C C . LEU A 1 94 ? -18.553 14.247 9.476 1.00 83.69 94 LEU A C 1
ATOM 735 O O . LEU A 1 94 ? -18.939 15.079 10.295 1.00 83.69 94 LEU A O 1
ATOM 739 N N . SER A 1 95 ? -19.166 14.042 8.309 1.00 80.25 95 SER A N 1
ATOM 740 C CA . SER A 1 95 ? -20.393 14.745 7.909 1.00 80.25 95 SER A CA 1
ATOM 741 C C . SER A 1 95 ? -21.609 14.335 8.745 1.00 80.25 95 SER A C 1
ATOM 743 O O . SER A 1 95 ? -22.379 15.191 9.159 1.00 80.25 95 SER A O 1
ATOM 745 N N . ASP A 1 96 ? -21.744 13.057 9.102 1.00 70.50 96 ASP A N 1
ATOM 746 C CA . ASP A 1 96 ? -22.880 12.578 9.910 1.00 70.50 96 ASP A CA 1
ATOM 747 C C . ASP A 1 96 ? -22.918 13.225 11.316 1.00 70.50 96 ASP A C 1
ATOM 749 O O . ASP A 1 96 ? -23.967 13.414 11.933 1.00 70.50 96 ASP A O 1
ATOM 753 N N . ARG A 1 97 ? -21.749 13.640 11.830 1.00 61.44 97 ARG A N 1
ATOM 754 C CA . ARG A 1 97 ? -21.614 14.287 13.143 1.00 61.44 97 ARG A CA 1
ATOM 755 C C . ARG A 1 97 ? -21.989 15.769 13.146 1.00 61.44 97 ARG A C 1
ATOM 757 O O . ARG A 1 97 ? -22.335 16.281 14.210 1.00 61.44 97 ARG A O 1
ATOM 764 N N . SER A 1 98 ? -21.898 16.463 12.010 1.00 60.94 98 SER A N 1
ATOM 765 C CA . SER A 1 98 ? -22.357 17.856 11.928 1.00 60.94 98 SER A CA 1
ATOM 766 C C . SER A 1 98 ? -23.879 17.952 11.919 1.00 60.94 98 SER A C 1
ATOM 768 O O . SER A 1 98 ? -24.422 18.918 12.447 1.00 60.94 98 SER A O 1
ATOM 770 N N . ASP A 1 99 ? -24.550 16.926 11.395 1.00 58.47 99 ASP A N 1
ATOM 771 C CA . ASP A 1 99 ? -25.998 16.938 11.178 1.00 58.47 99 ASP A CA 1
ATOM 772 C C . ASP A 1 99 ? -26.773 16.438 12.409 1.00 58.47 99 ASP A C 1
ATOM 774 O O . ASP A 1 99 ? -27.895 16.869 12.657 1.00 58.47 99 ASP A O 1
ATOM 778 N N . ALA A 1 100 ? -26.152 15.599 13.247 1.00 58.50 100 ALA A N 1
ATOM 779 C CA . ALA A 1 100 ? -26.721 15.143 14.521 1.00 58.50 100 ALA A CA 1
ATOM 780 C C . ALA A 1 100 ? -26.627 16.175 15.670 1.00 58.50 100 ALA A C 1
ATOM 782 O O . ALA A 1 100 ? -27.100 15.908 16.776 1.00 58.50 100 ALA A O 1
ATOM 783 N N . ALA A 1 101 ? -25.989 17.328 15.440 1.00 56.81 101 ALA A N 1
ATOM 784 C CA . ALA A 1 101 ? -25.814 18.401 16.424 1.00 56.81 101 ALA A CA 1
ATOM 785 C C . ALA A 1 101 ? -26.702 19.638 16.158 1.00 56.81 101 ALA A C 1
ATOM 787 O O . ALA A 1 101 ? -26.454 20.693 16.750 1.00 56.81 101 ALA A O 1
ATOM 788 N N . SER A 1 102 ? -27.711 19.522 15.282 1.00 48.78 102 SER A N 1
ATOM 789 C CA . SER A 1 102 ? -28.706 20.567 14.976 1.00 48.78 102 SER A CA 1
ATOM 790 C C . SER A 1 102 ? -30.093 20.228 15.509 1.00 48.78 102 SER A C 1
ATOM 792 O O . SER A 1 102 ? -30.506 19.056 15.378 1.00 48.78 102 SER A O 1
#

pLDDT: mean 78.94, std 16.96, range [32.38, 97.56]

Radius of gyration: 17.23 Å; Cα contacts (8 Å, |Δi|>4): 135; chains: 1; bounding box: 41×51×37 Å

InterPro domains:
  IPR011009 Protein kinase-like domain superfamily [SSF56112] (19-94)

Secondary structure (DSSP, 8-state):
--------PPPEEEEE--SSSSPPEEEEE---S--TTHHHHHHHHHHHHHHHHHH-S---PPEEEEE-GGGSGGG---EEEEE------HHHHHHHHHHTT-

Nearest PDB structures (foldseek):
  4c58-assembly1_A-2  TM=6.452E-01  e=3.639E-01  Homo sapiens
  7o7i-assembly1_A  TM=6.590E-01  e=7.890E-01  Homo sapiens
  9ggq-assembly1_A  TM=4.378E-01  e=1.106E-01  Escherichia coli
  7os7-assembly1_B  TM=3.972E-01  e=1.062E+00  Thermus thermophilus HB8
  6jt0-assembly1_A  TM=2.968E-01  e=6.337E+00  Homo sapiens

Mean predicted aligned error: 9.71 Å

Solvent-accessible surface area (backbone atoms only — not comparable to full-atom values): 6329 Å² total; per-residue (Å²): 141,78,83,85,73,82,77,75,54,53,67,48,75,44,81,45,79,54,93,55,101,57,81,40,31,30,42,33,34,69,44,82,39,97,60,96,53,54,65,61,54,52,49,52,50,53,53,51,50,51,49,41,54,76,76,46,89,61,90,63,72,53,75,76,45,69,38,45,44,91,69,24,75,94,58,77,35,40,38,39,30,24,49,56,80,90,79,78,58,66,66,61,60,56,54,55,57,63,62,75,74,111

Organism: NCBI:txid97972